Protein AF-A0A3C0ERG4-F1 (afdb_monomer_lite)

Foldseek 3Di:
DDDDDDDDPVPDDVPDDDDDDDDDDDDDPVLDDDCPPDDPLDDDDDDDWLAPAPDDVVVVVVCCVVVVPDQQDDDVVQPNPDGNVCSRVRHTDDCPVVVVVCSVVCPDDDRPDD

Radius of gyration: 20.83 Å; chains: 1; bounding box: 43×51×45 Å

Secondary structure (DSSP, 8-state):
--------TTTSPTT-------------GGG---STT--TTPPP-PPP-SSSTTS-HHHHHHHHHHHT--TTSB-TTT-SSSBHHHHHTPPPPP-HHHHHHHHHH--S------

pLDDT: mean 90.93, std 10.09,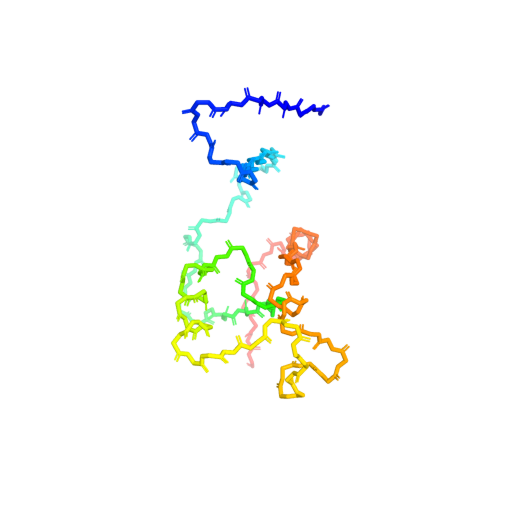 range [47.59, 98.31]

Sequence (114 aa):
MGGETAELPDIYVPGDFDLAGFSVGVCELKKIIDGSRTEAGDVILGMASSGVHSNGYSLVRAILKQAKLDINKVYPELDPDKKLGEVLLTPTRIYAKSVVSVLRKYKHKMPISA

Structure (mmCIF, N/CA/C/O backbone):
data_AF-A0A3C0ERG4-F1
#
_entry.id   AF-A0A3C0ERG4-F1
#
loop_
_atom_site.group_PDB
_atom_site.id
_atom_site.type_symbol
_atom_site.label_atom_id
_atom_site.label_alt_id
_atom_site.label_comp_id
_atom_site.label_asym_id
_atom_site.label_entity_id
_atom_site.label_seq_id
_atom_site.pdbx_PDB_ins_code
_atom_site.Cartn_x
_atom_site.Cartn_y
_atom_site.Cartn_z
_atom_site.occupancy
_atom_site.B_iso_or_equiv
_atom_site.auth_seq_id
_atom_site.auth_comp_id
_atom_site.auth_asym_id
_atom_site.auth_atom_id
_atom_site.pdbx_PDB_model_num
ATOM 1 N N . MET A 1 1 ? 9.767 19.856 -7.562 1.00 55.72 1 MET A N 1
ATOM 2 C CA . MET A 1 1 ? 8.770 19.085 -6.789 1.00 55.72 1 MET A CA 1
ATOM 3 C C . MET A 1 1 ? 7.892 20.093 -6.081 1.00 55.72 1 MET A C 1
ATOM 5 O O . MET A 1 1 ? 8.444 21.042 -5.541 1.00 55.72 1 MET A O 1
ATOM 9 N N . GLY A 1 2 ? 6.579 19.925 -6.140 1.00 77.19 2 GLY A N 1
ATOM 10 C CA . GLY A 1 2 ? 5.592 20.802 -5.514 1.00 77.19 2 GLY A CA 1
ATOM 11 C C . GLY A 1 2 ? 4.326 19.999 -5.235 1.00 77.19 2 GLY A C 1
ATOM 12 O O . GLY A 1 2 ? 4.174 18.901 -5.774 1.00 77.19 2 GLY A O 1
ATOM 13 N N . GLY A 1 3 ? 3.472 20.523 -4.371 1.00 82.88 3 GLY A N 1
ATOM 14 C CA . GLY A 1 3 ? 2.147 19.984 -4.089 1.00 82.88 3 GLY A CA 1
ATOM 15 C C . GLY A 1 3 ? 1.120 21.100 -4.204 1.00 82.88 3 GLY A C 1
ATOM 16 O O . GLY A 1 3 ? 1.494 22.271 -4.255 1.00 82.88 3 GLY A O 1
ATOM 17 N N . GLU A 1 4 ? -0.145 20.716 -4.243 1.00 91.88 4 GLU A N 1
ATOM 18 C CA . GLU A 1 4 ? -1.282 21.628 -4.244 1.00 91.88 4 GLU A CA 1
ATOM 19 C C . GLU A 1 4 ? -2.190 21.260 -3.071 1.00 91.88 4 GLU A C 1
ATOM 21 O O . GLU A 1 4 ? -2.281 20.081 -2.712 1.00 91.88 4 GLU A O 1
ATOM 26 N N . THR A 1 5 ? -2.860 22.255 -2.500 1.00 89.75 5 THR A N 1
ATOM 27 C CA . THR A 1 5 ? -3.912 22.041 -1.503 1.00 89.75 5 THR A CA 1
ATOM 28 C C . THR A 1 5 ? -5.158 22.757 -1.991 1.00 89.75 5 THR A C 1
ATOM 30 O O . THR A 1 5 ? -5.103 23.935 -2.323 1.00 89.75 5 THR A O 1
ATOM 33 N N . ALA A 1 6 ? -6.292 22.063 -2.005 1.00 87.88 6 ALA A N 1
ATOM 34 C CA . ALA A 1 6 ? -7.571 22.651 -2.377 1.00 87.88 6 ALA A CA 1
ATOM 35 C C . ALA A 1 6 ? -8.580 22.477 -1.239 1.00 87.88 6 ALA A C 1
ATOM 37 O O . ALA A 1 6 ? -8.774 21.369 -0.741 1.00 87.88 6 ALA A O 1
ATOM 38 N N . GLU A 1 7 ? -9.240 23.568 -0.855 1.00 86.50 7 GLU A N 1
ATOM 39 C CA . GLU A 1 7 ? -10.370 23.549 0.073 1.00 86.50 7 GLU A CA 1
ATOM 40 C C . GLU A 1 7 ? -11.668 23.559 -0.740 1.00 86.50 7 GLU A C 1
ATOM 42 O O . GLU A 1 7 ? -11.970 24.526 -1.438 1.00 86.50 7 GLU A O 1
ATOM 47 N N . LEU A 1 8 ? -12.418 22.456 -0.693 1.00 88.19 8 LEU A N 1
ATOM 48 C CA . LEU A 1 8 ? -13.605 22.237 -1.528 1.00 88.19 8 LEU A CA 1
ATOM 49 C C . LEU A 1 8 ? -14.818 21.864 -0.651 1.00 88.19 8 LEU A C 1
ATOM 51 O O . LEU A 1 8 ? -15.251 20.708 -0.668 1.00 88.19 8 LEU A O 1
ATOM 55 N N . PRO A 1 9 ? -15.361 22.817 0.135 1.00 82.31 9 PRO A N 1
ATOM 56 C CA . PRO A 1 9 ? -16.411 22.552 1.126 1.00 82.31 9 PRO A CA 1
ATOM 57 C C . PRO A 1 9 ? -17.745 22.106 0.511 1.00 82.31 9 PRO A C 1
ATOM 59 O O . PRO A 1 9 ? -18.510 21.409 1.168 1.00 82.31 9 PRO A O 1
ATOM 62 N N . ASP A 1 10 ? -18.012 22.462 -0.749 1.00 89.00 10 ASP A N 1
ATOM 63 C CA . ASP A 1 10 ? -19.224 22.036 -1.465 1.00 89.00 10 ASP A CA 1
ATOM 64 C C . ASP A 1 10 ? -19.115 20.609 -2.039 1.00 89.00 10 ASP A C 1
ATOM 66 O O . ASP A 1 10 ? -20.111 20.048 -2.496 1.00 89.00 10 ASP A O 1
ATOM 70 N N . ILE A 1 11 ? -17.911 20.019 -2.048 1.00 89.75 11 ILE A N 1
ATOM 71 C CA . ILE A 1 11 ? -17.640 18.685 -2.614 1.00 89.75 11 ILE A CA 1
ATOM 72 C C . ILE A 1 11 ? -17.413 17.649 -1.509 1.00 89.75 11 ILE A C 1
ATOM 74 O O . ILE A 1 11 ? -17.917 16.530 -1.612 1.00 89.75 11 ILE A O 1
ATOM 78 N N . TYR A 1 12 ? -16.665 18.002 -0.460 1.00 88.62 12 TYR A N 1
ATOM 79 C CA . TYR A 1 12 ? -16.322 17.080 0.625 1.00 88.62 12 TYR A CA 1
ATOM 80 C C . TYR A 1 12 ? -17.191 17.292 1.863 1.00 88.62 12 TYR A C 1
ATOM 82 O O . TYR A 1 12 ? -17.460 18.415 2.282 1.00 88.62 12 TYR A O 1
ATOM 90 N N . VAL A 1 13 ? -17.588 16.184 2.490 1.00 91.00 13 VAL A N 1
ATOM 91 C CA . VAL A 1 13 ? -18.261 16.195 3.794 1.00 91.00 13 VAL A CA 1
ATOM 92 C C . VAL A 1 13 ? -17.282 16.709 4.862 1.00 91.00 13 VAL A C 1
ATOM 94 O O . VAL A 1 13 ? -16.084 16.433 4.765 1.00 91.00 13 VAL A O 1
ATOM 97 N N . PRO A 1 14 ? -17.742 17.432 5.904 1.00 89.69 14 PRO A N 1
ATOM 98 C CA . PRO A 1 14 ? -16.859 17.887 6.973 1.00 89.69 14 PRO A CA 1
ATOM 99 C C . PRO A 1 14 ? -16.034 16.747 7.586 1.00 89.69 14 PRO A C 1
ATOM 101 O O . PRO A 1 14 ? -16.587 15.794 8.133 1.00 89.69 14 PRO A O 1
ATOM 104 N N . GLY A 1 15 ? -14.707 16.880 7.517 1.00 88.12 15 GLY A N 1
ATOM 105 C CA . GLY A 1 15 ? -13.746 15.896 8.025 1.00 88.12 15 GLY A CA 1
ATOM 106 C C . GLY A 1 15 ? -13.197 14.925 6.975 1.00 88.12 15 GLY A C 1
ATOM 107 O O . GLY A 1 15 ? -12.197 14.264 7.255 1.00 88.12 15 GLY A O 1
ATOM 108 N N . ASP A 1 16 ? -13.784 14.879 5.778 1.00 91.44 16 ASP A N 1
ATOM 109 C CA . ASP A 1 16 ? -13.259 14.095 4.663 1.00 91.44 16 ASP A CA 1
ATOM 110 C C . ASP A 1 16 ? -12.195 14.884 3.894 1.00 91.44 16 ASP A C 1
ATOM 112 O O . ASP A 1 16 ? -12.258 16.107 3.751 1.00 91.44 16 ASP A O 1
ATOM 116 N N . PHE A 1 17 ? -11.209 14.162 3.374 1.00 92.56 17 PHE A N 1
ATOM 117 C CA . PHE A 1 17 ? -10.202 14.693 2.467 1.00 92.56 17 PHE A CA 1
ATOM 118 C C . PHE A 1 17 ? -9.780 13.608 1.480 1.00 92.56 17 PHE A C 1
ATOM 120 O O . PHE A 1 17 ? -9.883 12.413 1.773 1.00 92.56 17 PHE A O 1
ATOM 127 N N . ASP A 1 18 ? -9.272 14.031 0.327 1.00 93.00 18 ASP A N 1
ATOM 128 C CA . ASP A 1 18 ? -8.637 13.145 -0.642 1.00 93.00 18 ASP A CA 1
ATOM 129 C C . ASP A 1 18 ? -7.162 13.518 -0.810 1.00 93.00 18 ASP A C 1
ATOM 131 O O . ASP A 1 18 ? -6.771 14.681 -0.677 1.00 93.00 18 ASP A O 1
ATOM 135 N N . LEU A 1 19 ? -6.335 12.512 -1.081 1.00 93.31 19 LEU A N 1
ATOM 136 C CA . LEU A 1 19 ? -4.903 12.666 -1.278 1.00 93.31 19 LEU A CA 1
ATOM 137 C C . LEU A 1 19 ? -4.478 11.932 -2.546 1.00 93.31 19 LEU A C 1
ATOM 139 O O . LEU A 1 19 ? -4.413 10.703 -2.590 1.00 93.31 19 LEU A O 1
ATOM 143 N N . ALA A 1 20 ? -4.077 12.709 -3.545 1.00 93.12 20 ALA A N 1
ATOM 144 C CA . ALA A 1 20 ? -3.465 12.202 -4.760 1.00 93.12 20 ALA A CA 1
ATOM 145 C C . ALA A 1 20 ? -1.962 12.503 -4.775 1.00 93.12 20 ALA A C 1
ATOM 147 O O . ALA A 1 20 ? -1.508 13.573 -4.373 1.00 93.12 20 ALA A O 1
ATOM 148 N N . GLY A 1 21 ? -1.180 11.545 -5.271 1.00 92.75 21 GLY A N 1
ATOM 149 C CA . GLY A 1 21 ? 0.260 11.682 -5.456 1.00 92.75 21 GLY A CA 1
ATOM 150 C C . GLY A 1 21 ? 0.655 11.398 -6.898 1.00 92.75 21 GLY A C 1
ATOM 151 O O . GLY A 1 21 ? 0.090 10.520 -7.547 1.00 92.75 21 GLY A O 1
ATOM 152 N N . PHE A 1 22 ? 1.664 12.113 -7.389 1.00 95.00 22 PHE A N 1
ATOM 153 C CA . PHE A 1 22 ? 2.237 11.903 -8.715 1.00 95.00 22 PHE A CA 1
ATOM 154 C C . PHE A 1 22 ? 3.726 11.565 -8.609 1.00 95.00 22 PHE A C 1
ATOM 156 O O . PHE A 1 22 ? 4.449 12.128 -7.786 1.00 95.00 22 PHE A O 1
ATOM 163 N N . SER A 1 23 ? 4.197 10.643 -9.450 1.00 94.44 23 SER A N 1
ATOM 164 C CA . SER A 1 23 ? 5.610 10.265 -9.518 1.00 94.44 23 SER A CA 1
ATOM 165 C C . SER A 1 23 ? 6.053 10.055 -10.964 1.00 94.44 23 SER A C 1
ATOM 167 O O . SER A 1 23 ? 5.260 9.648 -11.809 1.00 94.44 23 SER A O 1
ATOM 169 N N . VAL A 1 24 ? 7.332 10.325 -11.238 1.00 95.56 24 VAL A N 1
ATOM 170 C CA . VAL A 1 24 ? 7.964 10.119 -12.548 1.00 95.56 24 VAL A CA 1
ATOM 171 C C . VAL A 1 24 ? 9.176 9.215 -12.373 1.00 95.56 24 VAL A C 1
ATOM 173 O O . VAL A 1 24 ? 9.994 9.427 -11.478 1.00 95.56 24 VAL A O 1
ATOM 176 N N . GLY A 1 25 ? 9.302 8.219 -13.248 1.00 93.06 25 GLY A N 1
ATOM 177 C CA . GLY A 1 25 ? 10.467 7.345 -13.352 1.00 93.06 25 GLY A CA 1
ATOM 178 C C . GLY A 1 25 ? 10.996 7.300 -14.784 1.00 93.06 25 GLY A C 1
ATOM 179 O O . GLY A 1 25 ? 10.274 7.604 -15.730 1.00 93.06 25 GLY A O 1
ATOM 180 N N . VAL A 1 26 ? 12.261 6.911 -14.943 1.00 94.50 26 VAL A N 1
ATOM 181 C CA . VAL A 1 26 ? 12.918 6.764 -16.251 1.00 94.50 26 VAL A CA 1
ATOM 182 C C . VAL A 1 26 ? 13.530 5.372 -16.345 1.00 94.50 26 VAL A C 1
ATOM 184 O O . VAL A 1 26 ? 14.156 4.895 -15.397 1.00 94.50 26 VAL A O 1
ATOM 187 N N . CYS A 1 27 ? 13.374 4.723 -17.497 1.00 92.06 27 CYS A N 1
ATOM 188 C CA . CYS A 1 27 ? 14.039 3.465 -17.816 1.00 92.06 27 CYS A CA 1
ATOM 189 C C . CYS A 1 27 ? 14.464 3.438 -19.290 1.00 92.06 27 CYS A C 1
ATOM 191 O O . CYS A 1 27 ? 13.901 4.139 -20.127 1.00 92.06 27 CYS A O 1
ATOM 193 N N . GLU A 1 28 ? 15.482 2.639 -19.610 1.00 92.44 28 GLU A N 1
ATOM 194 C CA . GLU A 1 28 ? 15.827 2.365 -21.006 1.00 92.44 28 GLU A CA 1
ATOM 195 C C . GLU A 1 28 ? 14.776 1.435 -21.618 1.00 92.44 28 GLU A C 1
ATOM 197 O O . GLU A 1 28 ? 14.437 0.422 -21.008 1.00 92.44 28 GLU A O 1
ATOM 202 N N . LEU A 1 29 ? 14.346 1.712 -22.853 1.00 92.81 29 LEU A N 1
ATOM 203 C CA . LEU A 1 29 ? 13.334 0.917 -23.562 1.00 92.81 29 LEU A CA 1
ATOM 204 C C . LEU A 1 29 ? 13.675 -0.584 -23.588 1.00 92.81 29 LEU A C 1
ATOM 206 O O . LEU A 1 29 ? 12.841 -1.427 -23.281 1.00 92.81 29 LEU A O 1
ATOM 210 N N . LYS A 1 30 ? 14.945 -0.921 -23.850 1.00 89.94 30 LYS A N 1
ATOM 211 C CA . LYS A 1 30 ? 15.441 -2.311 -23.869 1.00 89.94 30 LYS A CA 1
ATOM 212 C C . LYS A 1 30 ? 15.446 -3.016 -22.502 1.00 89.94 30 LYS A C 1
ATOM 214 O O . LYS A 1 30 ? 15.740 -4.205 -22.439 1.00 89.94 30 LYS A O 1
ATOM 219 N N . LYS A 1 31 ? 15.215 -2.284 -21.406 1.00 88.38 31 LYS A N 1
ATOM 220 C CA . LYS A 1 31 ? 15.183 -2.796 -20.025 1.00 88.38 31 LYS A CA 1
ATOM 221 C C . LYS A 1 31 ? 13.764 -2.844 -19.450 1.00 88.38 31 LYS A C 1
ATOM 223 O O . LYS A 1 31 ? 13.621 -3.170 -18.273 1.00 88.38 31 LYS A O 1
ATOM 228 N N . ILE A 1 32 ? 12.738 -2.508 -20.239 1.00 90.62 32 ILE 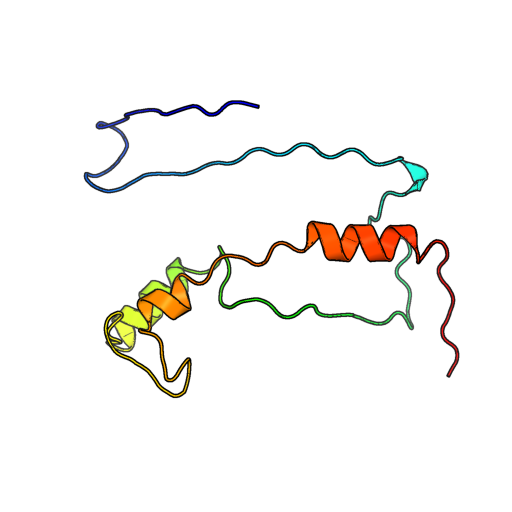A N 1
ATOM 229 C CA . ILE A 1 32 ? 11.344 -2.627 -19.807 1.00 90.62 32 ILE A CA 1
ATOM 230 C C . ILE A 1 32 ? 11.028 -4.096 -19.507 1.00 90.62 32 ILE A C 1
ATOM 232 O O . ILE A 1 32 ? 11.466 -5.004 -20.213 1.00 90.62 32 ILE A O 1
ATOM 236 N N . ILE A 1 33 ? 10.286 -4.314 -18.423 1.00 90.00 33 ILE A N 1
ATOM 237 C CA . ILE A 1 33 ? 9.774 -5.620 -18.018 1.00 90.00 33 ILE A CA 1
ATOM 238 C C . ILE A 1 33 ? 8.267 -5.586 -18.245 1.00 90.00 33 ILE A C 1
ATOM 240 O O . ILE A 1 33 ? 7.562 -4.859 -17.551 1.00 90.00 33 ILE A O 1
ATOM 244 N N . ASP A 1 34 ? 7.795 -6.359 -19.217 1.00 91.56 34 ASP A N 1
ATOM 245 C CA . ASP A 1 34 ? 6.395 -6.403 -19.666 1.00 91.56 34 ASP A CA 1
ATOM 246 C C . ASP A 1 34 ? 5.775 -7.813 -19.588 1.00 91.56 34 ASP A C 1
ATOM 248 O O . ASP A 1 34 ? 4.632 -8.015 -19.981 1.00 91.56 34 ASP A O 1
ATOM 252 N N . GLY A 1 35 ? 6.524 -8.797 -19.079 1.00 90.56 35 GLY A N 1
ATOM 253 C CA . GLY A 1 35 ? 6.092 -10.196 -18.974 1.00 90.56 35 GLY A CA 1
ATOM 254 C C . GLY A 1 35 ? 6.317 -11.041 -20.233 1.00 90.56 35 GLY A C 1
ATOM 255 O O . GLY A 1 35 ? 6.191 -12.259 -20.160 1.00 90.56 35 GLY A O 1
ATOM 256 N N . SER A 1 36 ? 6.745 -10.458 -21.359 1.00 91.00 36 SER A N 1
ATOM 257 C CA . SER A 1 36 ? 6.994 -11.194 -22.618 1.00 91.00 36 SER A CA 1
ATOM 258 C C . SER A 1 36 ? 8.091 -12.266 -22.523 1.00 91.00 36 SER A C 1
ATOM 260 O O . SER A 1 36 ? 8.173 -13.155 -23.364 1.00 91.00 36 SER A O 1
ATOM 262 N N . ARG A 1 37 ? 8.945 -12.184 -21.495 1.00 88.12 37 ARG A N 1
ATOM 263 C CA . ARG A 1 37 ? 10.072 -13.100 -21.232 1.00 88.12 37 ARG A CA 1
ATOM 264 C C . ARG A 1 37 ? 9.743 -14.220 -20.237 1.00 88.12 37 ARG A C 1
ATOM 266 O O . ARG A 1 37 ? 10.644 -14.986 -19.878 1.00 88.12 37 ARG A O 1
ATOM 273 N N . THR A 1 38 ? 8.512 -14.255 -19.732 1.00 91.62 38 THR A N 1
ATOM 274 C CA . THR A 1 38 ? 8.050 -15.289 -18.805 1.00 91.62 38 THR A CA 1
ATOM 275 C C . THR A 1 38 ? 7.781 -16.582 -19.567 1.00 91.62 38 THR A C 1
ATOM 277 O O . THR A 1 38 ? 7.114 -16.568 -20.598 1.00 91.62 38 THR A O 1
ATOM 280 N N . GLU A 1 39 ? 8.287 -17.701 -19.057 1.00 92.81 39 GLU A N 1
ATOM 281 C CA . GLU A 1 39 ? 8.126 -19.020 -19.673 1.00 92.81 39 GLU A CA 1
ATOM 282 C C . GLU A 1 39 ? 7.884 -20.116 -18.628 1.00 92.81 39 GLU A C 1
ATOM 284 O O . GLU A 1 39 ? 8.067 -19.915 -17.424 1.00 92.81 39 GLU A O 1
ATOM 289 N N . ALA A 1 40 ? 7.449 -21.292 -19.083 1.00 93.81 40 ALA A N 1
ATOM 290 C CA . ALA A 1 40 ? 7.278 -22.441 -18.203 1.00 93.81 40 ALA A CA 1
ATOM 291 C C . ALA A 1 40 ? 8.615 -22.814 -17.537 1.00 93.81 40 ALA A C 1
ATOM 293 O O . ALA A 1 40 ? 9.635 -22.939 -18.209 1.00 93.81 40 ALA A O 1
ATOM 294 N N . GLY A 1 41 ? 8.595 -23.004 -16.217 1.00 89.75 41 GLY A N 1
ATOM 295 C CA . GLY A 1 41 ? 9.797 -23.236 -15.410 1.00 89.75 41 GLY A CA 1
ATOM 296 C C . GLY A 1 41 ? 10.303 -21.995 -14.669 1.00 89.75 41 GLY A C 1
ATOM 297 O O . GLY A 1 41 ? 11.145 -22.131 -13.783 1.00 89.75 41 GLY A O 1
ATOM 298 N N . ASP A 1 42 ? 9.763 -20.806 -14.956 1.00 89.50 42 ASP A N 1
ATOM 299 C CA . ASP A 1 42 ? 10.035 -19.620 -14.145 1.00 89.50 42 ASP A CA 1
ATOM 300 C C . ASP A 1 42 ? 9.446 -19.727 -12.736 1.00 89.50 42 ASP A C 1
ATOM 302 O O . ASP A 1 42 ? 8.389 -20.317 -12.505 1.00 89.50 42 ASP A O 1
ATOM 306 N N . VAL A 1 43 ? 10.134 -19.096 -11.784 1.00 90.50 43 VAL A N 1
ATOM 307 C CA . VAL A 1 43 ? 9.740 -19.076 -10.374 1.00 90.50 43 VAL A CA 1
ATOM 308 C C . VAL A 1 43 ? 9.006 -17.789 -10.016 1.00 90.50 43 VAL A C 1
ATOM 310 O O . VAL A 1 43 ? 9.385 -16.692 -10.431 1.00 90.50 43 VAL A O 1
ATOM 313 N N . ILE A 1 44 ? 7.975 -17.917 -9.182 1.00 91.69 44 ILE A N 1
ATOM 314 C CA . ILE A 1 44 ? 7.263 -16.775 -8.607 1.00 91.69 44 ILE A CA 1
ATOM 315 C C . ILE A 1 44 ? 7.910 -16.420 -7.270 1.00 91.69 44 ILE A C 1
ATOM 317 O O . ILE A 1 44 ? 7.961 -17.237 -6.352 1.00 91.69 44 ILE A O 1
ATOM 321 N N . LEU A 1 45 ? 8.371 -15.175 -7.150 1.00 91.00 45 LEU A N 1
ATOM 322 C CA . LEU A 1 45 ? 8.907 -14.625 -5.907 1.00 91.00 45 LEU A CA 1
ATOM 323 C C . LEU A 1 45 ? 7.917 -13.619 -5.318 1.00 91.00 45 LEU A C 1
ATOM 325 O O . LEU A 1 45 ? 7.688 -12.550 -5.881 1.00 91.00 45 LEU A O 1
ATOM 329 N N . GLY A 1 46 ? 7.344 -13.960 -4.165 1.00 93.88 46 GLY A N 1
ATOM 330 C CA . GLY A 1 46 ? 6.491 -13.061 -3.392 1.00 93.88 46 GLY A CA 1
ATOM 331 C C . GLY A 1 46 ? 7.306 -12.212 -2.419 1.00 93.88 46 GLY A C 1
ATOM 332 O O . GLY A 1 46 ? 8.158 -12.727 -1.698 1.00 93.88 46 GLY A O 1
ATOM 333 N N . MET A 1 47 ? 7.024 -10.910 -2.356 1.00 94.19 47 MET A N 1
ATOM 334 C CA . MET A 1 47 ? 7.521 -10.043 -1.284 1.00 94.19 47 MET A CA 1
ATOM 335 C C . MET A 1 47 ? 6.419 -9.834 -0.251 1.00 94.19 47 MET A C 1
ATOM 337 O O . MET A 1 47 ? 5.306 -9.445 -0.603 1.00 94.19 47 MET A O 1
ATOM 341 N N . ALA A 1 48 ? 6.736 -10.060 1.023 1.00 96.06 48 ALA A N 1
ATOM 342 C CA . ALA A 1 48 ? 5.780 -9.877 2.107 1.00 96.06 48 ALA A CA 1
ATOM 343 C C . ALA A 1 48 ? 5.279 -8.424 2.179 1.00 96.06 48 ALA A C 1
ATOM 345 O O . ALA A 1 48 ? 6.088 -7.485 2.208 1.00 96.06 48 ALA A O 1
ATOM 346 N N . SER A 1 49 ? 3.956 -8.259 2.265 1.00 97.06 49 SER A N 1
ATOM 347 C CA . SER A 1 49 ? 3.308 -6.977 2.545 1.00 97.06 49 SER A CA 1
ATOM 348 C C . SER A 1 49 ? 3.552 -6.537 3.995 1.00 97.06 49 SER A C 1
ATOM 350 O O . SER A 1 49 ? 4.209 -7.215 4.784 1.00 97.06 49 SER A O 1
ATOM 352 N N . SER A 1 50 ? 3.062 -5.348 4.335 1.00 96.25 50 SER A N 1
ATOM 353 C CA . SER A 1 50 ? 3.059 -4.812 5.703 1.00 96.25 50 SER A CA 1
ATOM 354 C C . SER A 1 50 ? 1.672 -4.901 6.348 1.00 96.25 50 SER A C 1
ATOM 356 O O . SER A 1 50 ? 1.457 -4.329 7.407 1.00 96.25 50 SER A O 1
ATOM 358 N N . GLY A 1 51 ? 0.725 -5.586 5.702 1.00 95.69 51 GLY A N 1
ATOM 359 C CA . GLY A 1 51 ? -0.688 -5.606 6.069 1.00 95.69 51 GLY A CA 1
ATOM 360 C C . GLY A 1 51 ? -1.570 -5.496 4.828 1.00 95.69 51 GLY A C 1
ATOM 361 O O . GLY A 1 51 ? -1.201 -5.976 3.752 1.00 95.69 51 GLY A O 1
ATOM 362 N N . VAL A 1 52 ? -2.709 -4.821 4.977 1.00 96.12 52 VAL A N 1
ATOM 363 C CA . VAL A 1 52 ? -3.696 -4.579 3.906 1.00 96.12 52 VAL A CA 1
ATOM 364 C C . VAL A 1 52 ? -3.227 -3.583 2.836 1.00 96.12 52 VAL A C 1
ATOM 366 O O . VAL A 1 52 ? -3.815 -3.527 1.757 1.00 96.12 52 VAL A O 1
ATOM 369 N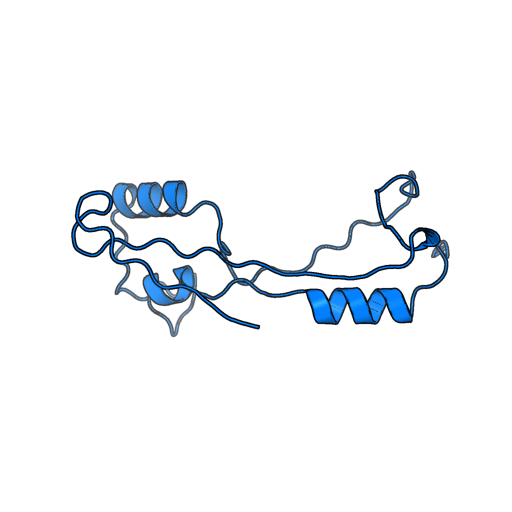 N . HIS A 1 53 ? -2.139 -2.841 3.095 1.00 97.50 53 HIS A N 1
ATOM 370 C CA . HIS A 1 53 ? -1.650 -1.760 2.222 1.00 97.50 53 HIS A CA 1
ATOM 371 C C . HIS A 1 53 ? -2.753 -0.724 1.974 1.00 97.50 53 HIS A C 1
ATOM 373 O O . HIS A 1 53 ? -3.576 -0.505 2.846 1.00 97.50 53 HIS A O 1
ATOM 379 N N . SER A 1 54 ? -2.768 -0.048 0.827 1.00 95.81 54 SER A N 1
ATOM 380 C CA . SER A 1 54 ? -3.720 1.021 0.505 1.00 95.81 54 SER A CA 1
ATOM 381 C C . SER A 1 54 ? -4.995 0.533 -0.196 1.00 95.81 54 SER A C 1
ATOM 383 O O . SER A 1 54 ? -5.687 1.334 -0.816 1.00 95.81 54 SER A O 1
ATOM 385 N N . ASN A 1 55 ? -5.302 -0.769 -0.162 1.00 96.12 55 ASN A N 1
ATOM 386 C CA . ASN A 1 55 ? -6.413 -1.357 -0.916 1.00 96.12 55 ASN A CA 1
ATOM 387 C C . ASN A 1 55 ? -7.350 -2.173 -0.018 1.00 96.12 55 ASN A C 1
ATOM 389 O O . ASN A 1 55 ? -6.957 -2.700 1.016 1.00 96.12 55 ASN A O 1
ATOM 393 N N . GLY A 1 56 ? -8.616 -2.293 -0.429 1.00 96.19 56 GLY A N 1
ATOM 394 C CA . GLY A 1 56 ? -9.586 -3.168 0.238 1.00 96.19 56 GLY A CA 1
ATOM 395 C C . GLY A 1 56 ? -10.214 -2.612 1.522 1.00 96.19 56 GLY A C 1
ATOM 396 O O . GLY A 1 56 ? -11.024 -3.307 2.136 1.00 96.19 56 GLY A O 1
ATOM 397 N N . TYR A 1 57 ? -9.938 -1.361 1.916 1.00 97.19 57 TYR A N 1
ATOM 398 C CA . TYR A 1 57 ? -10.494 -0.792 3.155 1.00 97.19 57 TYR A CA 1
ATOM 399 C C . TYR A 1 57 ? -12.022 -0.726 3.193 1.00 97.19 57 TYR A C 1
ATOM 401 O O . TYR A 1 57 ? -12.595 -0.777 4.277 1.00 97.19 57 TYR A O 1
ATOM 409 N N . SER A 1 58 ? -12.705 -0.661 2.048 1.00 97.12 58 SER A N 1
ATOM 410 C CA . SER A 1 58 ? -14.169 -0.764 2.017 1.00 97.12 58 SER A CA 1
ATOM 411 C C . SER A 1 58 ? -14.655 -2.099 2.592 1.00 97.12 58 SER A C 1
ATOM 413 O O . SER A 1 58 ? -15.567 -2.112 3.417 1.00 97.12 58 SER A O 1
ATOM 415 N N . LEU A 1 59 ? -13.997 -3.207 2.232 1.00 97.94 59 LEU A N 1
ATOM 416 C CA . LEU A 1 59 ? -14.294 -4.529 2.781 1.00 97.94 59 LEU A CA 1
ATOM 417 C C . LEU A 1 59 ? -13.839 -4.643 4.239 1.00 97.94 59 LEU A C 1
ATOM 419 O O . LEU A 1 59 ? -14.597 -5.133 5.071 1.00 97.94 59 LEU A O 1
ATOM 423 N N . VAL A 1 60 ? -12.646 -4.137 4.571 1.00 97.62 60 VAL A N 1
ATOM 424 C CA . VAL A 1 60 ? -12.148 -4.123 5.959 1.00 97.62 60 VAL A CA 1
ATOM 425 C C . VAL A 1 60 ? -13.151 -3.427 6.880 1.00 97.62 60 VAL A C 1
ATOM 427 O O . VAL A 1 60 ? -13.559 -4.005 7.882 1.00 97.62 60 VAL A O 1
ATOM 4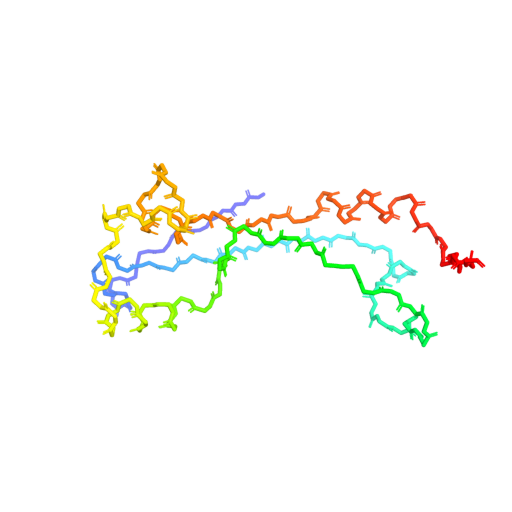30 N N . ARG A 1 61 ? -13.629 -2.227 6.522 1.00 97.06 61 ARG A N 1
ATOM 431 C CA . ARG A 1 61 ? -14.630 -1.491 7.313 1.00 97.06 61 ARG A CA 1
ATOM 432 C C . ARG A 1 61 ? -15.945 -2.260 7.453 1.00 97.06 61 ARG A C 1
ATOM 434 O O . ARG A 1 61 ? -16.535 -2.249 8.533 1.00 97.06 61 ARG A O 1
ATOM 441 N N . ALA A 1 62 ? -16.395 -2.936 6.395 1.00 98.12 62 ALA A N 1
ATOM 442 C CA . ALA A 1 62 ? -17.592 -3.772 6.453 1.00 98.12 62 ALA A CA 1
ATOM 443 C C . ALA A 1 62 ? -17.424 -4.934 7.450 1.00 98.12 62 ALA A C 1
ATOM 445 O O . ALA A 1 62 ? -18.302 -5.146 8.289 1.00 98.12 62 ALA A O 1
ATOM 446 N N . ILE A 1 63 ? -16.274 -5.617 7.421 1.00 97.31 63 ILE A N 1
ATOM 447 C CA . ILE A 1 63 ? -15.942 -6.707 8.349 1.00 97.31 63 ILE A CA 1
ATOM 448 C C . ILE A 1 63 ? -15.872 -6.194 9.789 1.00 97.31 63 ILE A C 1
ATOM 450 O O . ILE A 1 63 ? -16.496 -6.790 10.664 1.00 97.31 63 ILE A O 1
ATOM 454 N N . LEU A 1 64 ? -15.187 -5.072 10.044 1.00 97.19 64 LEU A N 1
ATOM 455 C CA . LEU A 1 64 ? -15.098 -4.475 11.385 1.00 97.19 64 LEU A CA 1
ATOM 456 C C . LEU A 1 64 ? -16.486 -4.217 11.979 1.00 97.19 64 LEU A C 1
ATOM 458 O O . LEU A 1 64 ? -16.750 -4.573 13.128 1.00 97.19 64 LEU A O 1
ATOM 462 N N . LYS A 1 65 ? -17.391 -3.648 11.172 1.00 97.50 65 LYS A N 1
ATOM 463 C CA . LYS A 1 65 ? -18.772 -3.369 11.577 1.00 97.50 65 LYS A CA 1
ATOM 464 C C . LYS A 1 65 ? -19.559 -4.653 11.841 1.00 97.50 65 LYS A C 1
ATOM 466 O O . LYS A 1 65 ? -20.246 -4.743 12.856 1.00 97.50 65 LYS A O 1
ATOM 471 N N . GLN A 1 66 ? -19.470 -5.637 10.946 1.00 98.25 66 GLN A N 1
ATOM 472 C CA . GLN A 1 66 ? -20.210 -6.897 11.061 1.00 98.25 66 GLN A CA 1
ATOM 473 C C . GLN A 1 66 ? -19.743 -7.731 12.261 1.00 98.25 66 GLN A C 1
ATOM 475 O O . GLN A 1 66 ? -20.570 -8.260 13.002 1.00 98.25 66 GLN A O 1
ATOM 480 N N . ALA A 1 67 ? -18.430 -7.811 12.474 1.00 96.75 67 ALA A N 1
ATOM 481 C CA . ALA A 1 67 ? -17.814 -8.551 13.569 1.00 96.75 67 ALA A CA 1
ATOM 482 C C . ALA A 1 67 ? -17.765 -7.762 14.893 1.00 96.75 67 ALA A C 1
ATOM 484 O O . ALA A 1 67 ? -17.328 -8.306 15.904 1.00 96.75 67 ALA A O 1
ATOM 485 N N . LYS A 1 68 ? -18.224 -6.499 14.903 1.00 96.94 68 LYS A N 1
ATOM 486 C CA . LYS A 1 68 ? -18.211 -5.593 16.068 1.00 96.94 68 LYS A CA 1
ATOM 487 C C . LYS A 1 68 ? -16.822 -5.475 16.713 1.00 96.94 68 LYS A C 1
ATOM 489 O O . LYS A 1 68 ? -16.691 -5.514 17.935 1.00 96.94 68 LYS A O 1
ATOM 494 N N . LEU A 1 69 ? -15.786 -5.363 15.882 1.00 96.62 69 LEU A N 1
ATOM 495 C CA . LEU A 1 69 ? -14.407 -5.208 16.344 1.00 96.62 69 LEU A CA 1
ATOM 496 C C . LEU A 1 69 ? -14.139 -3.755 16.755 1.00 96.62 69 LEU A C 1
ATOM 498 O O . LEU A 1 69 ? -14.591 -2.824 16.089 1.00 96.62 69 LEU A O 1
ATOM 502 N N . ASP A 1 70 ? -13.389 -3.568 17.840 1.00 97.00 70 ASP A N 1
ATOM 503 C CA . ASP A 1 70 ? -13.027 -2.246 18.354 1.00 97.00 70 ASP A CA 1
ATOM 504 C C . ASP A 1 70 ? -11.627 -1.859 17.871 1.00 97.00 70 ASP A C 1
ATOM 506 O O . ASP A 1 70 ? -10.633 -2.489 18.224 1.00 97.00 70 ASP A O 1
ATOM 510 N N . ILE A 1 71 ? -11.539 -0.789 17.081 1.00 97.44 71 ILE A N 1
ATOM 511 C CA . ILE A 1 71 ? -10.267 -0.283 16.552 1.00 97.44 71 ILE A CA 1
ATOM 512 C C . ILE A 1 71 ? -9.300 0.181 17.651 1.00 97.44 71 ILE A C 1
ATOM 514 O O . ILE A 1 71 ? -8.098 0.253 17.405 1.00 97.44 71 ILE A O 1
ATOM 518 N N . ASN A 1 72 ? -9.796 0.478 18.855 1.00 98.00 72 ASN A N 1
ATOM 519 C CA . ASN A 1 72 ? -8.981 0.911 19.987 1.00 98.00 72 ASN A CA 1
ATOM 520 C C . ASN A 1 72 ? -8.515 -0.244 20.878 1.00 98.00 72 ASN A C 1
ATOM 522 O O . ASN A 1 72 ? -7.726 -0.020 21.799 1.00 98.00 72 ASN A O 1
ATOM 526 N N . LYS A 1 73 ? -8.991 -1.465 20.614 1.00 98.06 73 LYS A N 1
ATOM 527 C CA . LYS A 1 73 ? -8.627 -2.669 21.355 1.00 98.06 73 LYS A CA 1
ATOM 528 C C . LYS A 1 73 ? -7.391 -3.334 20.742 1.00 98.06 73 LYS A C 1
ATOM 530 O O . LYS A 1 73 ? -7.176 -3.295 19.531 1.00 98.06 73 LYS A O 1
ATOM 535 N N . VAL A 1 74 ? -6.596 -3.965 21.603 1.00 97.94 74 VAL A N 1
ATOM 536 C CA . VAL A 1 74 ? -5.491 -4.851 21.217 1.00 97.94 74 VAL A CA 1
ATOM 537 C C . VAL A 1 74 ? -6.032 -6.259 20.971 1.00 97.94 74 VAL A C 1
ATOM 539 O O . VAL A 1 74 ? -6.774 -6.802 21.796 1.00 97.94 74 VAL A O 1
ATOM 542 N N . TYR A 1 75 ? -5.646 -6.837 19.838 1.00 96.25 75 TYR A N 1
ATOM 543 C CA . TYR A 1 75 ? -5.949 -8.212 19.445 1.00 96.25 75 TYR A CA 1
ATOM 544 C C . TYR A 1 75 ? -4.615 -8.959 19.336 1.00 96.25 75 TYR A C 1
ATOM 546 O O . TYR A 1 75 ? -3.928 -8.797 18.323 1.00 96.25 75 TYR A O 1
ATOM 554 N N . PRO A 1 76 ? -4.206 -9.715 20.377 1.00 95.00 76 PRO A N 1
ATOM 555 C CA . PRO A 1 76 ? -2.874 -10.319 20.454 1.00 95.00 76 PRO A CA 1
ATOM 556 C C . PRO A 1 76 ? -2.514 -11.236 19.281 1.00 95.00 76 PRO A C 1
ATOM 558 O O . PRO A 1 76 ? -1.340 -11.415 18.976 1.00 95.00 76 PRO A O 1
ATOM 561 N N . GLU A 1 77 ? -3.517 -11.807 18.615 1.00 94.88 77 GLU A N 1
ATOM 562 C CA . GLU A 1 77 ? -3.364 -12.632 17.418 1.00 94.88 77 GLU A CA 1
ATOM 563 C C . GLU A 1 77 ? -2.922 -11.847 16.170 1.00 94.88 77 GLU A C 1
ATOM 565 O O . GLU A 1 77 ? -2.435 -12.450 15.214 1.00 94.88 77 GLU A O 1
ATOM 570 N N . LEU A 1 78 ? -3.093 -10.521 16.165 1.00 93.75 78 LEU A N 1
ATOM 571 C CA . LEU A 1 78 ? -2.649 -9.636 15.087 1.00 93.75 78 LEU A CA 1
ATOM 572 C C . LEU A 1 78 ? -1.332 -8.945 15.441 1.00 93.75 78 LEU A C 1
ATOM 574 O O . LEU A 1 78 ? -0.382 -8.989 14.663 1.00 93.75 78 LEU A O 1
ATOM 578 N N . ASP A 1 79 ? -1.292 -8.293 16.601 1.00 94.94 79 ASP A N 1
ATOM 579 C CA . ASP A 1 79 ? -0.106 -7.645 17.156 1.00 94.94 79 ASP A CA 1
ATOM 580 C C . ASP A 1 79 ? -0.339 -7.476 18.672 1.00 94.94 79 ASP A C 1
ATOM 582 O O . ASP A 1 79 ? -1.345 -6.874 19.063 1.00 94.94 79 ASP A O 1
ATOM 586 N N . PRO A 1 80 ? 0.527 -8.028 19.542 1.00 94.94 80 PRO A N 1
ATOM 587 C CA . PRO A 1 80 ? 0.338 -7.971 20.992 1.00 94.94 80 PRO A CA 1
ATOM 588 C C . PRO A 1 80 ? 0.522 -6.566 21.575 1.00 94.94 80 PRO A C 1
ATOM 590 O O . PRO A 1 80 ? 0.031 -6.305 22.673 1.00 94.94 80 PRO A O 1
ATOM 593 N N . ASP A 1 81 ? 1.190 -5.668 20.848 1.00 96.69 81 ASP A N 1
ATOM 594 C CA . ASP A 1 81 ? 1.608 -4.359 21.353 1.00 96.69 81 ASP A CA 1
ATOM 595 C C . ASP A 1 81 ? 0.841 -3.197 20.704 1.00 96.69 81 ASP A C 1
ATOM 597 O O . ASP A 1 81 ? 1.002 -2.047 21.118 1.00 96.69 81 ASP A O 1
ATOM 601 N N . LYS A 1 82 ? 0.003 -3.468 19.692 1.00 97.31 82 LYS A N 1
ATOM 602 C CA . LYS A 1 82 ? -0.711 -2.434 18.929 1.00 97.31 82 LYS A CA 1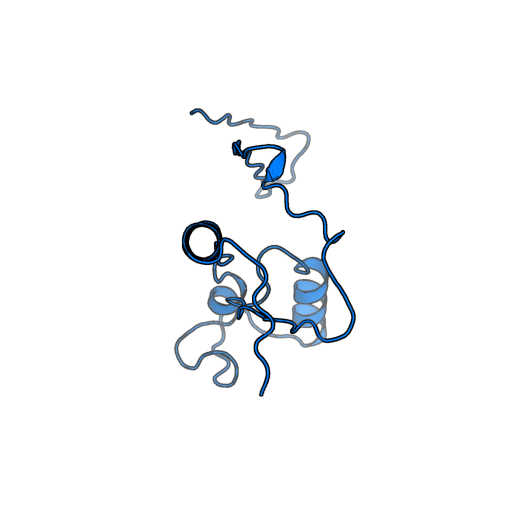
ATOM 603 C C . LYS A 1 82 ? -2.221 -2.585 18.962 1.00 97.31 82 LYS A C 1
ATOM 605 O O . LYS A 1 82 ? -2.784 -3.681 18.965 1.00 97.31 82 LYS A O 1
ATOM 610 N N . LYS A 1 83 ? -2.901 -1.443 18.906 1.00 98.31 83 LYS A N 1
ATOM 611 C CA . LYS A 1 83 ? -4.353 -1.399 18.704 1.00 98.31 83 LYS A CA 1
ATOM 612 C C . LYS A 1 83 ? -4.690 -1.807 17.275 1.00 98.31 83 LYS A C 1
ATOM 614 O O . LYS A 1 83 ? -3.932 -1.531 16.344 1.00 98.31 83 LYS A O 1
ATOM 619 N N . LEU A 1 84 ? -5.872 -2.382 17.068 1.00 97.75 84 LEU A N 1
ATOM 620 C CA . LEU A 1 84 ? -6.325 -2.798 15.738 1.00 97.75 84 LEU A CA 1
ATOM 621 C C . LEU A 1 84 ? -6.265 -1.660 14.707 1.00 97.75 84 LEU A C 1
ATOM 623 O O . LEU A 1 84 ? -5.834 -1.881 13.579 1.00 97.75 84 LEU A O 1
ATOM 627 N N . GLY A 1 85 ? -6.642 -0.437 15.085 1.00 97.44 85 GLY A N 1
ATOM 628 C CA . GLY A 1 85 ? -6.548 0.733 14.211 1.00 97.44 85 GLY A CA 1
ATOM 629 C C . GLY A 1 85 ? -5.115 1.037 13.765 1.00 97.44 85 GLY A C 1
ATOM 630 O O . GLY A 1 85 ? -4.898 1.350 12.600 1.00 97.44 85 GLY A O 1
ATOM 631 N N . GLU A 1 86 ? -4.131 0.875 14.651 1.00 97.94 86 GLU A N 1
ATOM 632 C CA . GLU A 1 86 ? -2.709 1.082 14.339 1.00 97.94 86 GLU A CA 1
ATOM 633 C C . GLU A 1 86 ? -2.183 -0.007 13.401 1.00 97.94 86 GLU A C 1
ATOM 635 O O . GLU A 1 86 ? -1.482 0.296 12.437 1.00 97.94 86 GLU A O 1
ATOM 640 N N . VAL A 1 87 ? -2.571 -1.266 13.637 1.00 97.44 87 VAL A N 1
ATOM 641 C CA . VAL A 1 87 ? -2.244 -2.387 12.743 1.00 97.44 87 VAL A CA 1
ATOM 642 C C . VAL A 1 87 ? -2.823 -2.135 11.354 1.00 97.44 87 VAL A C 1
ATOM 644 O O . VAL A 1 87 ? -2.107 -2.228 10.355 1.00 97.44 87 VAL A O 1
ATOM 647 N N . LEU A 1 88 ? -4.102 -1.760 11.281 1.00 97.50 88 LEU A N 1
ATOM 648 C CA . LEU A 1 88 ? -4.777 -1.480 10.020 1.00 97.50 88 LEU A CA 1
ATOM 649 C C . LEU A 1 88 ? -4.187 -0.276 9.297 1.00 97.50 88 LEU A C 1
ATOM 651 O O . LEU A 1 88 ? -4.167 -0.300 8.076 1.00 97.50 88 LEU A O 1
ATOM 655 N N . LEU A 1 89 ? -3.694 0.742 10.001 1.00 97.19 89 LEU A N 1
ATOM 656 C CA . LEU A 1 89 ? -3.054 1.922 9.410 1.00 97.19 89 LEU A CA 1
ATOM 657 C C . LEU A 1 89 ? -1.551 1.740 9.148 1.00 97.19 89 LEU A C 1
ATOM 659 O O . LEU A 1 89 ? -0.869 2.712 8.813 1.00 97.19 89 LEU A O 1
ATOM 663 N N . THR A 1 90 ? -1.019 0.516 9.260 1.00 97.75 90 THR A N 1
ATOM 664 C CA . THR A 1 90 ? 0.384 0.243 8.927 1.00 97.75 90 THR A CA 1
ATOM 665 C C . THR A 1 90 ? 0.679 0.707 7.491 1.00 97.75 90 THR A C 1
ATOM 667 O O . THR A 1 90 ? 0.040 0.221 6.553 1.00 97.75 90 THR A O 1
ATOM 670 N N . PRO A 1 91 ? 1.659 1.610 7.277 1.00 97.69 91 PRO A N 1
ATOM 671 C CA . PRO A 1 91 ? 1.916 2.177 5.959 1.00 97.69 91 PRO A CA 1
ATOM 672 C C . PRO A 1 91 ? 2.232 1.127 4.890 1.00 97.69 91 PRO A C 1
ATOM 674 O O . PRO A 1 91 ? 2.886 0.108 5.148 1.00 97.69 91 PRO A O 1
ATOM 677 N N . THR A 1 92 ? 1.825 1.414 3.651 1.00 98.00 92 THR A N 1
ATOM 678 C CA . THR A 1 92 ? 2.169 0.587 2.487 1.00 98.00 92 THR A CA 1
ATOM 679 C C . THR A 1 92 ? 3.683 0.505 2.326 1.00 98.00 92 THR A C 1
ATOM 681 O O . THR A 1 92 ? 4.387 1.514 2.255 1.00 98.00 92 THR A O 1
ATOM 684 N N . ARG A 1 93 ? 4.199 -0.722 2.247 1.00 97.62 93 ARG A N 1
ATOM 685 C CA . ARG A 1 93 ? 5.626 -0.973 2.039 1.00 97.62 93 ARG A CA 1
ATOM 686 C C . ARG A 1 93 ? 6.035 -0.577 0.616 1.00 97.62 93 ARG A C 1
ATOM 688 O O . ARG A 1 93 ? 5.455 -1.055 -0.353 1.00 97.62 93 ARG A O 1
ATOM 695 N N . ILE A 1 94 ? 7.080 0.244 0.491 1.00 97.12 94 ILE A N 1
ATOM 696 C CA . ILE A 1 94 ? 7.612 0.702 -0.802 1.00 97.12 94 ILE A CA 1
ATOM 697 C C . ILE A 1 94 ? 8.772 -0.189 -1.257 1.00 97.12 94 ILE A C 1
ATOM 699 O O . ILE A 1 94 ? 9.832 -0.219 -0.632 1.00 97.12 94 ILE A O 1
ATOM 703 N N . TYR A 1 95 ? 8.602 -0.877 -2.389 1.00 96.62 95 TYR A N 1
ATOM 704 C CA . TYR A 1 95 ? 9.576 -1.858 -2.893 1.00 96.62 95 TYR A CA 1
ATOM 705 C C . TYR A 1 95 ? 10.591 -1.311 -3.904 1.00 96.62 95 TYR A C 1
ATOM 707 O O . TYR A 1 95 ? 11.483 -2.046 -4.326 1.00 96.62 95 TYR A O 1
ATOM 715 N N . ALA A 1 96 ? 10.495 -0.033 -4.285 1.00 95.69 96 ALA A N 1
ATOM 716 C CA . ALA A 1 96 ? 11.305 0.549 -5.358 1.00 95.69 96 ALA A CA 1
ATOM 717 C C . ALA A 1 96 ? 12.817 0.308 -5.173 1.00 95.69 96 ALA A C 1
ATOM 719 O O . ALA A 1 96 ? 13.497 -0.107 -6.108 1.00 95.69 96 ALA A O 1
ATOM 720 N N . LYS A 1 97 ? 13.343 0.487 -3.952 1.00 94.25 97 LYS A N 1
ATOM 721 C CA . LYS A 1 97 ? 14.768 0.255 -3.649 1.00 94.25 97 LYS A CA 1
ATOM 722 C C . LYS A 1 97 ? 15.176 -1.206 -3.851 1.00 94.25 97 LYS A C 1
ATOM 724 O O . LYS A 1 97 ? 16.204 -1.469 -4.474 1.00 94.25 97 LYS A O 1
ATOM 729 N N . SER A 1 98 ? 14.373 -2.142 -3.346 1.00 93.75 98 SER A N 1
ATOM 730 C CA . SER A 1 98 ? 14.635 -3.580 -3.460 1.00 93.75 98 SER A CA 1
ATOM 731 C C . SER A 1 98 ? 14.623 -4.025 -4.920 1.00 93.75 98 SER A C 1
ATOM 733 O O . SER A 1 98 ? 15.572 -4.661 -5.375 1.00 93.75 98 SER A O 1
ATOM 735 N N . VAL A 1 99 ? 13.605 -3.607 -5.677 1.00 93.38 99 VAL A N 1
ATOM 736 C CA . VAL A 1 99 ? 13.469 -3.931 -7.103 1.00 93.38 99 VAL A CA 1
ATOM 737 C C . VAL A 1 99 ? 14.638 -3.353 -7.904 1.00 93.38 99 VAL A C 1
ATOM 739 O O . VAL A 1 99 ? 15.324 -4.093 -8.605 1.00 93.38 99 VAL A O 1
ATOM 742 N N . VAL A 1 100 ? 14.952 -2.062 -7.746 1.00 92.69 100 VAL A N 1
ATOM 743 C CA . VAL A 1 100 ? 16.076 -1.423 -8.458 1.00 92.69 100 VAL A CA 1
ATOM 744 C C . VAL A 1 100 ? 17.413 -2.094 -8.127 1.00 92.69 100 VAL A C 1
ATOM 746 O O . VAL A 1 100 ? 18.251 -2.259 -9.014 1.00 92.69 100 VAL A O 1
ATOM 749 N N . SER A 1 101 ? 17.626 -2.507 -6.875 1.00 92.75 101 SER A N 1
ATOM 750 C CA . SER A 1 101 ? 18.839 -3.223 -6.459 1.00 92.75 101 SER A CA 1
ATOM 751 C C . SER A 1 101 ? 19.000 -4.558 -7.194 1.00 92.75 101 SER A C 1
ATOM 753 O O . SER A 1 101 ? 20.074 -4.839 -7.732 1.00 92.75 101 SER A O 1
ATOM 755 N N . VAL A 1 102 ? 17.925 -5.350 -7.280 1.00 90.75 102 VAL A N 1
ATOM 756 C CA . VAL A 1 102 ? 17.930 -6.631 -8.002 1.00 90.75 102 VAL A CA 1
ATOM 757 C C . VAL A 1 102 ? 18.175 -6.408 -9.490 1.00 90.75 102 VAL A C 1
ATOM 759 O O . VAL A 1 102 ? 19.073 -7.032 -10.045 1.00 90.75 102 VAL A O 1
ATOM 762 N N . LEU A 1 103 ? 17.472 -5.462 -10.120 1.00 89.19 103 LEU A N 1
ATOM 763 C CA . LEU A 1 103 ? 17.614 -5.180 -11.554 1.00 89.19 103 LEU A CA 1
ATOM 764 C C . LEU A 1 103 ? 19.021 -4.708 -11.951 1.00 89.19 103 LEU A C 1
ATOM 766 O O . LEU A 1 103 ? 19.456 -4.926 -13.080 1.00 89.19 103 LEU A O 1
ATOM 770 N N . ARG A 1 104 ? 19.771 -4.084 -11.032 1.00 88.81 104 ARG A N 1
ATOM 771 C CA . ARG A 1 104 ? 21.179 -3.717 -11.271 1.00 88.81 104 ARG A CA 1
ATOM 772 C C . ARG A 1 104 ? 22.114 -4.929 -11.291 1.00 88.81 104 ARG A C 1
ATOM 774 O O . ARG A 1 104 ? 23.123 -4.894 -11.999 1.00 88.81 104 ARG A O 1
ATOM 781 N N . LYS A 1 105 ? 21.806 -5.968 -10.509 1.00 87.94 105 LYS A N 1
ATOM 782 C CA . LYS A 1 105 ? 22.633 -7.177 -10.358 1.00 87.94 105 LYS A CA 1
ATOM 783 C C . LYS A 1 105 ? 22.232 -8.279 -11.340 1.00 87.94 105 LYS A C 1
ATOM 785 O O . LYS A 1 105 ? 23.098 -8.916 -11.930 1.00 87.94 105 LYS A O 1
ATOM 790 N N . TYR A 1 106 ? 20.934 -8.476 -11.545 1.00 82.25 106 TYR A N 1
ATOM 791 C CA . TYR A 1 106 ? 20.370 -9.524 -12.387 1.00 82.25 106 TYR A CA 1
ATOM 792 C C . TYR A 1 106 ? 20.181 -9.019 -13.823 1.00 82.25 106 TYR A C 1
ATOM 794 O O . TYR A 1 106 ? 19.139 -8.474 -14.181 1.00 82.25 106 TYR A O 1
ATOM 802 N N . LYS A 1 107 ? 21.231 -9.147 -14.642 1.00 72.50 107 LYS A N 1
ATOM 803 C CA . LYS A 1 107 ? 21.257 -8.606 -16.016 1.00 72.50 107 LYS A CA 1
ATOM 804 C C . LYS A 1 107 ? 20.744 -9.579 -17.078 1.00 72.50 107 LYS A C 1
ATOM 806 O O . LYS A 1 107 ? 20.255 -9.142 -18.116 1.00 72.50 107 LYS A O 1
ATOM 811 N N . HIS A 1 108 ? 20.836 -10.881 -16.820 1.00 73.50 108 HIS A N 1
ATOM 812 C CA . HIS A 1 108 ? 20.444 -11.932 -17.753 1.00 73.50 108 HIS A CA 1
ATOM 813 C C . HIS A 1 108 ? 19.606 -12.977 -17.031 1.00 73.50 108 HIS A C 1
ATOM 815 O O . HIS A 1 108 ? 19.846 -13.261 -15.859 1.00 73.50 108 HIS A O 1
ATOM 821 N N . LYS A 1 109 ? 18.632 -13.543 -17.749 1.00 70.94 109 LYS A N 1
ATOM 822 C CA . LYS A 1 109 ? 17.878 -14.690 -17.257 1.00 70.94 109 LYS A CA 1
ATOM 823 C C . LYS A 1 109 ? 18.833 -15.878 -17.238 1.00 70.94 109 LYS A C 1
ATOM 825 O O . LYS A 1 109 ? 19.197 -16.379 -18.295 1.00 70.94 109 LYS A O 1
ATOM 830 N N . MET A 1 110 ? 19.315 -16.242 -16.057 1.00 62.69 110 MET A N 1
ATOM 831 C CA . MET A 1 110 ? 20.088 -17.465 -15.868 1.00 62.69 110 MET A CA 1
ATOM 832 C C . MET A 1 110 ? 19.112 -18.535 -15.389 1.00 62.69 110 MET A C 1
ATOM 834 O O . MET A 1 110 ? 18.534 -18.346 -14.314 1.00 62.69 110 MET A O 1
ATOM 838 N N . PRO A 1 111 ? 18.898 -19.618 -16.156 1.00 56.00 111 PRO A N 1
ATOM 839 C CA . PRO A 1 111 ? 18.201 -20.780 -15.636 1.00 56.00 111 PRO A CA 1
ATOM 840 C C . PRO A 1 111 ? 18.994 -21.273 -14.427 1.00 56.00 111 PRO A C 1
ATOM 842 O O . PRO A 1 111 ? 20.176 -21.602 -14.546 1.00 56.00 111 PRO A O 1
ATOM 845 N N . ILE A 1 112 ? 18.372 -21.275 -13.252 1.00 53.91 112 ILE A N 1
ATOM 846 C CA . ILE A 1 112 ? 18.931 -21.978 -12.102 1.00 53.91 112 ILE A CA 1
ATOM 847 C C . ILE A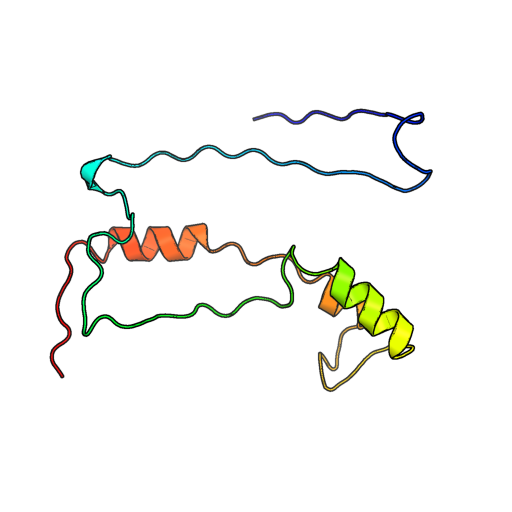 1 112 ? 18.567 -23.441 -12.340 1.00 53.91 112 ILE A C 1
ATOM 849 O O . ILE A 1 112 ? 17.454 -23.856 -12.030 1.00 53.91 112 ILE A O 1
ATOM 853 N N . SER A 1 113 ? 19.460 -24.195 -12.985 1.00 51.00 113 SER A N 1
ATOM 854 C CA . SER A 1 113 ? 19.323 -25.651 -13.009 1.00 51.00 113 SER A CA 1
ATOM 855 C C . SER A 1 113 ? 19.613 -26.153 -11.601 1.00 51.00 113 SER A C 1
ATOM 857 O O . SER A 1 113 ? 20.669 -25.834 -11.048 1.00 51.00 113 SER A O 1
ATOM 859 N N . ALA A 1 114 ? 18.654 -26.873 -11.025 1.00 47.59 114 ALA A N 1
ATOM 860 C CA . ALA A 1 114 ? 18.909 -27.731 -9.874 1.00 47.59 114 ALA A CA 1
ATOM 861 C C . ALA A 1 114 ? 19.837 -28.887 -10.274 1.00 47.59 114 ALA A C 1
ATOM 863 O O . ALA A 1 114 ? 19.834 -29.247 -11.479 1.00 47.59 114 ALA A O 1
#